Protein AF-A0A353K1W7-F1 (afdb_monomer)

pLDDT: mean 97.82, std 1.13, range [91.62, 98.69]

Structure (mmCIF, N/CA/C/O backbone):
data_AF-A0A353K1W7-F1
#
_entry.id   AF-A0A353K1W7-F1
#
loop_
_atom_site.group_PDB
_atom_site.id
_atom_site.type_symbol
_atom_site.label_atom_id
_atom_site.label_alt_id
_atom_site.label_comp_id
_atom_site.label_asym_id
_atom_site.label_entity_id
_atom_site.label_seq_id
_atom_site.pdbx_PDB_ins_code
_atom_site.Cartn_x
_atom_site.Cartn_y
_atom_site.Cartn_z
_atom_site.occupancy
_atom_site.B_iso_or_equiv
_atom_site.auth_seq_id
_atom_site.auth_comp_id
_atom_site.auth_asym_id
_atom_site.auth_atom_id
_atom_site.pdbx_PDB_model_num
ATOM 1 N N . ILE A 1 1 ? -20.912 7.881 0.421 1.00 92.31 1 ILE A N 1
ATOM 2 C CA . ILE A 1 1 ? -19.570 7.261 0.517 1.00 92.31 1 ILE A CA 1
ATOM 3 C C . ILE A 1 1 ? -18.589 8.391 0.742 1.00 92.31 1 ILE A C 1
ATOM 5 O O . ILE A 1 1 ? -18.656 9.371 0.010 1.00 92.31 1 ILE A O 1
ATOM 9 N N . GLU A 1 2 ? -17.757 8.298 1.772 1.00 96.81 2 GLU A N 1
ATOM 10 C CA . GLU A 1 2 ? -16.697 9.277 2.004 1.00 96.81 2 GLU A CA 1
ATOM 11 C C . GLU A 1 2 ? -15.491 8.945 1.118 1.00 96.81 2 GLU A C 1
ATOM 13 O O . GLU A 1 2 ? -15.090 7.786 1.030 1.00 96.81 2 GLU A O 1
ATOM 18 N N . VAL A 1 3 ? -14.923 9.954 0.454 1.00 97.75 3 VAL A N 1
ATOM 19 C CA . VAL A 1 3 ? -13.744 9.806 -0.407 1.00 97.75 3 VA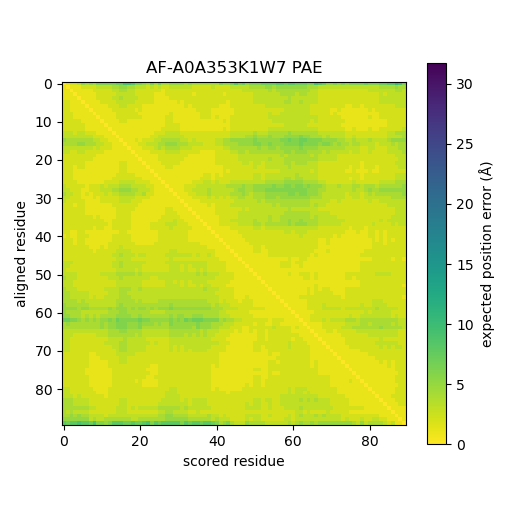L A CA 1
ATOM 20 C C . VAL A 1 3 ? -12.694 10.816 0.036 1.00 97.75 3 VAL A C 1
ATOM 22 O O . VAL A 1 3 ? -12.948 12.019 0.033 1.00 97.75 3 VAL A O 1
ATOM 25 N N . ARG A 1 4 ? -11.506 10.328 0.407 1.00 97.81 4 ARG A N 1
ATOM 26 C CA . ARG A 1 4 ? -10.375 11.157 0.841 1.00 97.81 4 ARG A CA 1
ATOM 27 C C . ARG A 1 4 ? -9.274 11.119 -0.212 1.00 97.81 4 ARG A C 1
ATOM 29 O O . ARG A 1 4 ? -8.573 10.122 -0.343 1.00 97.81 4 ARG A O 1
ATOM 36 N N . LEU A 1 5 ? -9.132 12.203 -0.969 1.00 98.19 5 LEU A N 1
ATOM 37 C CA . LEU A 1 5 ? -8.024 12.385 -1.913 1.00 98.19 5 LEU A CA 1
ATOM 38 C C . LEU A 1 5 ? -6.769 12.874 -1.184 1.00 98.19 5 LEU A C 1
ATOM 40 O O . LEU A 1 5 ? -6.870 13.429 -0.090 1.00 98.19 5 LEU A O 1
ATOM 44 N N . ASN A 1 6 ? -5.597 12.707 -1.809 1.00 98.00 6 ASN A N 1
ATOM 45 C CA . ASN A 1 6 ? -4.302 13.075 -1.220 1.00 98.00 6 ASN A CA 1
ATOM 46 C C . ASN A 1 6 ? -4.1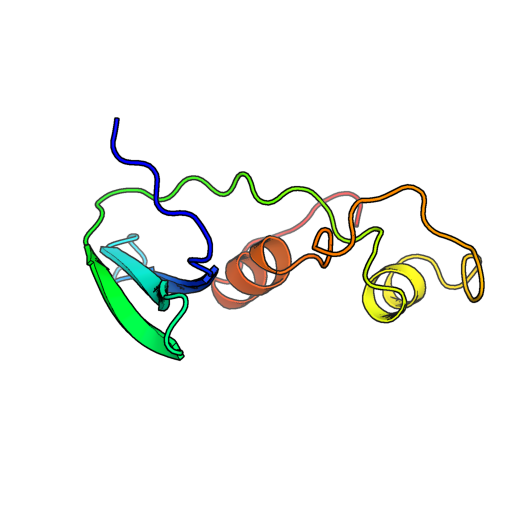31 12.477 0.185 1.00 98.00 6 ASN A C 1
ATOM 48 O O . ASN A 1 6 ? -3.781 13.167 1.139 1.00 98.00 6 ASN A O 1
ATOM 52 N N . ASN A 1 7 ? -4.479 11.198 0.315 1.00 98.31 7 ASN A N 1
ATOM 53 C CA . ASN A 1 7 ? -4.498 10.493 1.583 1.00 98.31 7 ASN A CA 1
ATOM 54 C C . ASN A 1 7 ? -3.862 9.118 1.389 1.00 98.31 7 ASN A C 1
ATOM 56 O O . ASN A 1 7 ? -4.444 8.235 0.758 1.00 98.31 7 ASN A O 1
ATOM 60 N N . LYS A 1 8 ? -2.621 8.971 1.847 1.00 98.50 8 LYS A N 1
ATOM 61 C CA . LYS A 1 8 ? -1.813 7.779 1.601 1.00 98.50 8 LYS A CA 1
ATOM 62 C C . LYS A 1 8 ? -1.935 6.827 2.781 1.00 98.50 8 LYS A C 1
ATOM 64 O O . LYS A 1 8 ? -1.516 7.174 3.878 1.00 98.50 8 LYS A O 1
ATOM 69 N N . ALA A 1 9 ? -2.444 5.621 2.550 1.00 98.44 9 ALA A N 1
ATOM 70 C CA . ALA A 1 9 ? -2.311 4.524 3.506 1.00 98.44 9 ALA A CA 1
ATOM 71 C C . ALA A 1 9 ? -0.841 4.080 3.594 1.00 98.44 9 ALA A C 1
ATOM 73 O O . ALA A 1 9 ? -0.178 3.932 2.565 1.00 98.44 9 ALA A O 1
ATOM 74 N N . THR A 1 10 ? -0.331 3.886 4.809 1.00 98.38 10 THR A N 1
ATOM 75 C CA . THR A 1 10 ? 1.086 3.568 5.064 1.00 98.38 10 THR A CA 1
ATOM 76 C C . THR A 1 10 ? 1.295 2.254 5.809 1.00 98.38 10 THR A C 1
ATOM 78 O O . THR A 1 10 ? 2.352 1.634 5.663 1.00 98.38 10 THR A O 1
ATOM 81 N N . GLU A 1 11 ? 0.307 1.807 6.584 1.00 98.50 11 GLU A N 1
ATOM 82 C CA . GLU A 1 11 ? 0.379 0.576 7.370 1.00 98.50 11 GLU A CA 1
ATOM 83 C C . GLU A 1 11 ? -1.022 0.001 7.601 1.00 98.50 11 GLU A C 1
ATOM 85 O O . GLU A 1 11 ? -1.947 0.743 7.925 1.00 98.50 11 GLU A O 1
ATOM 90 N N . ILE A 1 12 ? -1.174 -1.320 7.486 1.00 98.62 12 ILE A N 1
ATOM 91 C CA . ILE A 1 12 ? -2.371 -2.033 7.947 1.00 98.62 12 ILE A CA 1
ATOM 92 C C . ILE A 1 12 ? -2.107 -2.516 9.369 1.00 98.62 12 ILE A C 1
ATOM 94 O O . ILE A 1 12 ? -1.081 -3.137 9.643 1.00 98.62 12 ILE A O 1
ATOM 98 N N . LEU A 1 13 ? -3.049 -2.250 10.265 1.00 98.44 13 LEU A N 1
ATOM 99 C CA . LEU A 1 13 ? -2.948 -2.599 11.673 1.00 98.44 13 LEU A CA 1
ATOM 100 C C . LEU A 1 13 ? -3.599 -3.954 11.937 1.00 98.44 13 LEU A C 1
ATOM 102 O O . LEU A 1 13 ? -4.670 -4.251 11.401 1.00 98.44 13 LEU A O 1
ATOM 106 N N . LYS A 1 14 ? -2.958 -4.750 12.796 1.00 97.81 14 LYS A N 1
ATOM 107 C CA . LYS A 1 14 ? -3.481 -6.018 13.304 1.00 97.81 14 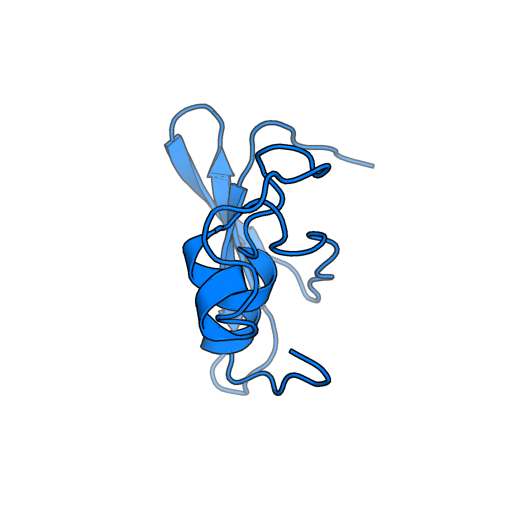LYS A CA 1
ATOM 108 C C . LYS A 1 14 ? -3.400 -6.080 14.824 1.00 97.81 14 LYS A C 1
ATOM 110 O O . LYS A 1 14 ? -2.506 -5.481 15.423 1.00 97.81 14 LYS A O 1
ATOM 115 N N . ASP A 1 15 ? -4.332 -6.790 15.444 1.00 96.88 15 ASP A N 1
ATOM 116 C CA . ASP A 1 15 ? -4.233 -7.147 16.857 1.00 96.88 15 ASP A CA 1
ATOM 117 C C . ASP A 1 15 ? -3.286 -8.341 17.080 1.00 96.88 15 ASP A C 1
ATOM 119 O O . ASP A 1 15 ? -2.620 -8.834 16.165 1.00 96.88 15 ASP A O 1
ATOM 123 N N . LYS A 1 16 ? -3.199 -8.783 18.338 1.00 96.31 16 LYS A N 1
ATOM 124 C CA . LYS A 1 16 ? -2.322 -9.880 18.779 1.00 96.31 16 LYS A CA 1
ATOM 125 C C . LYS A 1 16 ? -2.715 -11.228 18.174 1.00 96.31 16 LYS A C 1
ATOM 127 O O . LYS A 1 16 ? -1.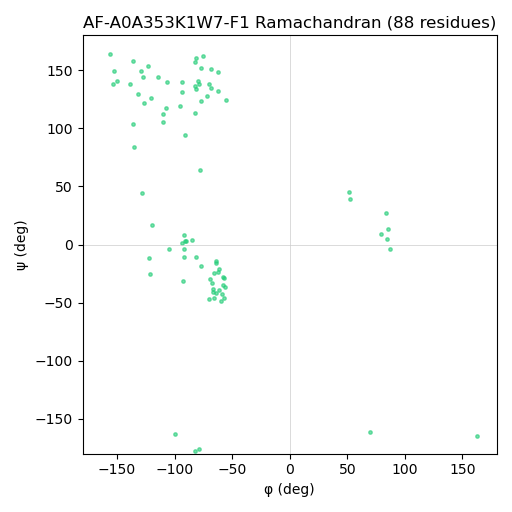855 -12.091 18.038 1.00 96.31 16 LYS A O 1
ATOM 132 N N . ASP A 1 17 ? -3.981 -11.374 17.795 1.00 96.38 17 ASP A N 1
ATOM 133 C CA . ASP A 1 17 ? -4.535 -12.584 17.192 1.00 96.38 17 ASP A CA 1
ATOM 134 C C . ASP A 1 17 ? -4.431 -12.541 15.654 1.00 96.38 17 ASP A C 1
ATOM 136 O O . ASP A 1 17 ? -4.877 -13.453 14.960 1.00 96.38 17 ASP A O 1
ATOM 140 N N . GLY A 1 18 ? -3.821 -11.483 15.104 1.00 95.19 18 GLY A N 1
ATOM 141 C CA . GLY A 1 18 ? -3.587 -11.302 13.675 1.00 95.19 18 GLY A CA 1
ATOM 142 C C . GLY A 1 18 ? -4.769 -10.705 12.914 1.00 95.19 18 GLY A C 1
ATOM 143 O O . GLY A 1 18 ? -4.699 -10.567 11.692 1.00 95.19 18 GLY A O 1
ATOM 144 N N . LYS A 1 19 ? -5.845 -10.315 13.599 1.00 97.50 19 LYS A N 1
ATOM 145 C CA . LYS A 1 19 ? -7.027 -9.740 12.959 1.00 97.50 19 LYS A CA 1
ATOM 146 C C . LYS A 1 19 ? -6.788 -8.276 12.608 1.00 97.50 19 LYS A C 1
ATOM 148 O O . LYS A 1 19 ? -6.258 -7.518 13.413 1.00 97.50 19 LYS A O 1
ATOM 153 N N . VAL A 1 20 ? -7.236 -7.865 11.422 1.00 98.12 20 VAL A N 1
ATOM 154 C CA . VAL A 1 20 ? -7.175 -6.466 10.973 1.00 98.12 20 VAL A CA 1
ATOM 155 C C . VAL A 1 20 ? -8.015 -5.563 11.880 1.00 98.12 20 VAL A C 1
ATOM 157 O O . VAL A 1 20 ? -9.182 -5.858 12.154 1.00 98.12 20 VAL A O 1
ATOM 160 N N . THR A 1 21 ? -7.426 -4.448 12.309 1.00 98.50 21 THR A N 1
ATOM 161 C CA . THR A 1 21 ? -8.064 -3.456 13.191 1.00 98.50 21 THR A CA 1
ATOM 162 C C . THR A 1 21 ? -8.126 -2.049 12.606 1.00 98.50 21 THR A C 1
ATOM 164 O O . THR A 1 21 ? -8.859 -1.209 13.128 1.00 98.50 21 THR A O 1
ATOM 167 N N . GLY A 1 22 ? -7.415 -1.777 11.511 1.00 98.56 22 GLY A N 1
ATOM 168 C CA . GLY A 1 22 ? -7.429 -0.462 10.884 1.00 98.56 22 GLY A CA 1
ATOM 169 C C . GLY A 1 22 ? -6.274 -0.224 9.924 1.00 98.56 22 GLY A C 1
ATOM 170 O O . GLY A 1 22 ? -5.582 -1.154 9.508 1.00 98.56 22 GLY A O 1
ATOM 171 N N . VAL A 1 23 ? -6.068 1.046 9.583 1.00 98.62 23 VAL A N 1
ATOM 172 C CA . VAL A 1 23 ? -4.986 1.529 8.715 1.00 98.62 23 VAL A CA 1
ATOM 173 C C . VAL A 1 23 ? -4.411 2.824 9.283 1.00 98.62 23 VAL A C 1
ATOM 175 O O . VAL A 1 23 ? -5.171 3.705 9.685 1.00 98.62 23 VAL A O 1
ATOM 178 N N . LYS A 1 24 ? -3.082 2.974 9.271 1.00 98.69 24 LYS A N 1
ATOM 179 C CA . LYS A 1 24 ? -2.443 4.292 9.386 1.00 98.69 24 LYS A CA 1
ATOM 180 C C . LYS A 1 24 ? -2.422 4.967 8.026 1.00 98.69 24 LYS A C 1
ATOM 182 O O . LYS A 1 24 ? -2.093 4.336 7.018 1.00 98.69 24 LYS A O 1
ATOM 187 N N . ALA A 1 25 ? -2.748 6.248 8.009 1.00 98.62 25 ALA A N 1
ATOM 188 C CA . ALA A 1 25 ? -2.728 7.062 6.813 1.00 98.62 25 ALA A CA 1
ATOM 189 C C . ALA A 1 25 ? -2.100 8.429 7.076 1.00 98.62 25 ALA A C 1
ATOM 191 O O . ALA A 1 25 ? -2.057 8.908 8.208 1.00 98.62 25 ALA A O 1
ATOM 192 N N . VAL A 1 26 ? -1.630 9.051 6.000 1.00 98.62 26 VAL A N 1
ATOM 193 C CA . VAL A 1 26 ? -1.055 10.394 5.989 1.00 98.62 26 VAL A CA 1
ATOM 194 C C . VAL A 1 26 ? -1.886 11.257 5.056 1.00 98.62 26 VAL A C 1
ATOM 196 O O . VAL A 1 26 ? -2.118 10.877 3.906 1.00 98.62 26 VAL A O 1
ATOM 199 N N . ASP A 1 27 ? -2.377 12.389 5.548 1.00 98.31 27 ASP A N 1
ATOM 200 C CA . ASP A 1 27 ? -3.143 13.328 4.731 1.00 98.31 27 ASP A CA 1
ATOM 201 C C . ASP A 1 27 ? -2.253 14.274 3.903 1.00 98.31 27 ASP A C 1
ATOM 203 O O . ASP A 1 27 ? -1.024 14.194 3.904 1.00 98.31 27 ASP A O 1
ATOM 207 N N . LYS A 1 28 ? -2.895 15.193 3.176 1.00 97.56 28 LYS A N 1
ATOM 208 C CA . LYS A 1 28 ? -2.230 16.167 2.300 1.00 97.56 28 LYS A CA 1
ATOM 209 C C . LYS A 1 28 ? -1.278 17.116 3.043 1.00 97.56 28 LYS A C 1
ATOM 211 O O . LYS A 1 28 ? -0.436 17.733 2.400 1.00 97.56 28 LYS A O 1
ATOM 216 N N . GLU A 1 29 ? -1.455 17.283 4.353 1.00 97.62 29 GLU A N 1
ATOM 217 C CA . GLU A 1 29 ? -0.648 18.160 5.211 1.00 97.62 29 GLU A CA 1
ATOM 218 C C . GLU A 1 29 ? 0.505 17.384 5.861 1.00 97.62 29 GLU A C 1
ATOM 220 O O . GLU A 1 29 ? 1.288 17.950 6.620 1.00 97.62 29 GLU A O 1
ATOM 225 N N . GLY A 1 30 ? 0.636 16.089 5.551 1.00 97.81 30 GLY A N 1
ATOM 226 C CA . GLY A 1 30 ? 1.626 15.213 6.163 1.00 97.81 30 GLY A CA 1
ATOM 227 C C . GLY A 1 30 ? 1.215 14.728 7.552 1.00 97.81 30 GLY A C 1
ATOM 228 O O . GLY A 1 30 ? 2.034 14.129 8.247 1.00 97.81 30 GLY A O 1
ATOM 229 N N . LYS A 1 31 ? -0.030 14.968 7.983 1.00 98.31 31 LYS A N 1
ATOM 230 C CA . LYS A 1 31 ? -0.494 14.533 9.298 1.00 98.31 31 LYS A CA 1
ATOM 231 C C . LYS A 1 31 ? -0.800 13.042 9.272 1.00 98.31 31 LYS A C 1
ATOM 233 O O . LYS A 1 31 ? -1.645 12.582 8.501 1.00 98.31 31 LYS A O 1
ATOM 238 N N . GLU A 1 32 ? -0.150 12.303 10.165 1.00 98.50 32 GLU A N 1
ATOM 239 C CA . GLU A 1 32 ? -0.446 10.893 10.394 1.00 98.50 32 GLU A CA 1
ATOM 240 C C . GLU A 1 32 ? -1.686 10.722 11.274 1.00 98.50 32 GLU A C 1
ATOM 242 O O . GLU A 1 32 ? -1.895 11.452 12.249 1.00 98.50 32 GLU A O 1
ATOM 247 N N . TYR A 1 33 ? -2.514 9.736 10.945 1.00 98.62 33 TYR A N 1
ATOM 248 C CA . TYR A 1 33 ? -3.677 9.367 11.739 1.00 98.62 33 TYR A CA 1
ATOM 249 C C . TYR A 1 33 ? -4.086 7.911 11.489 1.00 98.62 33 TYR A C 1
ATOM 251 O O . TYR A 1 33 ? -3.679 7.290 10.505 1.00 98.62 33 TYR A O 1
ATOM 259 N N . THR A 1 34 ? -4.912 7.370 12.384 1.00 98.69 34 THR A N 1
ATOM 260 C CA . THR A 1 34 ? -5.447 6.007 12.282 1.00 98.69 34 THR A CA 1
ATOM 261 C C . THR A 1 34 ? -6.916 6.034 11.882 1.00 98.69 34 THR A C 1
ATOM 263 O O . THR A 1 34 ? -7.692 6.859 12.366 1.00 98.69 34 THR A O 1
ATOM 266 N N . LEU A 1 35 ? -7.293 5.106 11.008 1.00 98.25 35 LEU A N 1
ATOM 267 C CA . LEU A 1 35 ? -8.671 4.756 10.693 1.00 98.25 35 LEU A CA 1
ATOM 268 C C . LEU A 1 35 ? -8.965 3.367 11.249 1.00 98.25 35 LEU A C 1
ATOM 270 O O . LEU A 1 35 ? -8.428 2.381 10.741 1.00 98.25 35 LEU A O 1
ATOM 274 N N . ASP A 1 36 ? -9.828 3.291 12.259 1.00 98.50 36 ASP A N 1
ATOM 275 C CA . ASP A 1 36 ? -10.278 2.015 12.811 1.00 98.50 36 ASP A CA 1
ATOM 276 C C . ASP A 1 36 ? -11.228 1.324 11.827 1.00 98.50 36 ASP A C 1
ATOM 278 O O . ASP A 1 36 ? -12.211 1.906 11.360 1.00 98.50 36 ASP A O 1
ATOM 282 N N . ALA A 1 37 ? -10.943 0.064 11.507 1.00 98.12 37 ALA A N 1
ATOM 283 C CA . ALA A 1 37 ? -11.734 -0.716 10.566 1.00 98.12 37 ALA A CA 1
ATOM 284 C C . ALA A 1 37 ? -11.689 -2.208 10.903 1.00 98.12 37 ALA A C 1
ATOM 286 O O . ALA A 1 37 ? -10.648 -2.764 11.234 1.00 98.12 37 ALA A O 1
ATOM 287 N N . LYS A 1 38 ? -12.827 -2.894 10.756 1.00 98.19 38 LYS A N 1
ATOM 288 C CA . LYS A 1 38 ? -12.908 -4.356 10.952 1.00 98.19 38 LYS A CA 1
ATOM 289 C C . LYS A 1 38 ? -12.347 -5.155 9.770 1.00 98.19 38 LYS A C 1
ATOM 291 O O . LYS A 1 38 ? -12.112 -6.350 9.905 1.00 98.19 38 LYS A O 1
ATOM 296 N N . ALA A 1 39 ? -12.219 -4.515 8.612 1.00 98.25 39 ALA A N 1
ATOM 297 C CA . ALA A 1 39 ? -11.724 -5.097 7.375 1.00 98.25 39 ALA A CA 1
ATOM 298 C C . ALA A 1 39 ? -11.102 -3.996 6.509 1.00 98.25 39 ALA A C 1
ATOM 300 O O . ALA A 1 39 ? -11.547 -2.848 6.547 1.00 98.25 39 ALA A O 1
ATOM 301 N N . VAL A 1 40 ? -10.098 -4.366 5.717 1.00 98.38 40 VAL A N 1
ATOM 302 C CA . VAL A 1 40 ? -9.388 -3.482 4.787 1.00 98.38 40 VAL A CA 1
ATOM 303 C C . VAL A 1 40 ? -9.312 -4.188 3.441 1.00 98.38 40 VAL A C 1
ATOM 305 O O . VAL A 1 40 ? -8.911 -5.346 3.374 1.00 98.38 40 VAL A O 1
ATOM 308 N N . VAL A 1 41 ? -9.704 -3.494 2.373 1.00 98.50 41 VAL A N 1
ATOM 309 C CA . VAL A 1 41 ? -9.625 -4.003 1.000 1.00 98.50 41 VAL A CA 1
ATOM 310 C C . VAL A 1 41 ? -8.494 -3.277 0.286 1.00 98.50 41 VAL A C 1
ATOM 312 O O . VAL A 1 41 ? -8.548 -2.060 0.112 1.00 98.50 41 VAL A O 1
ATOM 315 N N . LEU A 1 42 ? -7.471 -4.019 -0.136 1.00 98.56 42 LEU A N 1
ATOM 316 C CA . LEU A 1 42 ? -6.397 -3.476 -0.961 1.00 98.56 42 LEU A CA 1
ATOM 317 C C . LEU A 1 42 ? -6.826 -3.458 -2.430 1.00 98.56 42 LEU A C 1
ATOM 319 O O . LEU A 1 42 ? -6.993 -4.499 -3.055 1.00 98.56 42 LEU A O 1
ATOM 323 N N . ALA A 1 43 ? -6.983 -2.254 -2.974 1.00 98.44 43 ALA A N 1
ATOM 324 C CA . ALA A 1 43 ? -7.305 -2.000 -4.379 1.00 98.44 43 ALA A CA 1
ATOM 325 C C . ALA A 1 43 ? -6.312 -0.989 -4.985 1.00 98.44 43 ALA A C 1
ATOM 327 O O . ALA A 1 43 ? -6.690 -0.018 -5.633 1.00 98.44 43 ALA A O 1
ATOM 328 N N . THR A 1 44 ? -5.020 -1.177 -4.702 1.00 98.31 44 THR A N 1
ATOM 329 C CA . THR A 1 44 ? -3.962 -0.167 -4.902 1.00 98.31 44 THR A CA 1
ATOM 330 C C . THR A 1 44 ? -3.290 -0.200 -6.277 1.00 98.31 44 THR A C 1
ATOM 332 O O . THR A 1 44 ? -2.344 0.548 -6.509 1.00 98.31 44 THR A O 1
ATOM 335 N N . GLY A 1 45 ? -3.742 -1.064 -7.189 1.00 98.38 45 GLY A N 1
ATOM 336 C CA . GLY A 1 45 ? -3.089 -1.278 -8.482 1.00 98.38 45 GLY A CA 1
ATOM 337 C C . GLY A 1 45 ? -1.734 -1.991 -8.368 1.00 98.38 45 GLY A C 1
ATOM 338 O O . GLY A 1 45 ? -1.452 -2.648 -7.366 1.00 98.38 45 GLY A O 1
ATOM 339 N N . GLY A 1 46 ? -0.919 -1.885 -9.423 1.00 98.44 46 GLY A N 1
ATOM 340 C CA . GLY A 1 46 ? 0.376 -2.566 -9.545 1.00 98.44 46 GLY A CA 1
ATOM 341 C C . GLY A 1 46 ? 1.598 -1.695 -9.225 1.00 98.44 46 GLY A C 1
ATOM 342 O O . GLY A 1 46 ? 1.492 -0.620 -8.635 1.00 98.44 46 GLY A O 1
ATOM 343 N N . PHE A 1 47 ? 2.772 -2.169 -9.655 1.00 98.69 47 PHE A N 1
ATOM 344 C CA . PHE A 1 47 ? 4.082 -1.543 -9.411 1.00 98.69 47 PHE A CA 1
ATOM 345 C C . PHE A 1 47 ? 4.837 -1.149 -10.693 1.00 98.69 47 PHE A C 1
ATOM 347 O O . PHE A 1 47 ? 6.037 -0.894 -10.659 1.00 98.69 47 PHE A O 1
ATOM 354 N N . GLY A 1 48 ? 4.148 -1.072 -11.837 1.00 98.38 48 GLY A N 1
ATOM 355 C CA . GLY A 1 48 ? 4.768 -0.815 -13.142 1.00 98.38 48 GLY A CA 1
ATOM 356 C C . GLY A 1 48 ? 5.450 0.553 -13.289 1.00 98.38 48 GLY A C 1
ATOM 357 O O . GLY A 1 48 ? 6.197 0.754 -14.245 1.00 98.38 48 GLY A O 1
ATOM 358 N N . ALA A 1 49 ? 5.210 1.505 -12.381 1.00 98.25 49 ALA A N 1
ATOM 359 C CA . ALA A 1 49 ? 5.940 2.775 -12.322 1.00 98.25 49 ALA A CA 1
ATOM 360 C C . ALA A 1 49 ? 7.165 2.726 -11.383 1.00 98.25 49 ALA A C 1
ATOM 362 O O . ALA A 1 49 ? 8.006 3.624 -11.424 1.00 98.25 49 ALA A O 1
ATOM 363 N N . ASN A 1 50 ? 7.316 1.670 -10.577 1.00 98.38 50 ASN A N 1
ATOM 364 C CA . ASN A 1 50 ? 8.476 1.448 -9.719 1.00 98.38 50 ASN A CA 1
ATOM 365 C C . ASN A 1 50 ? 9.543 0.627 -10.457 1.00 98.38 50 ASN A C 1
ATOM 367 O O . ASN A 1 50 ? 9.524 -0.603 -10.464 1.00 98.38 50 ASN A O 1
ATOM 371 N N . LYS A 1 51 ? 10.501 1.328 -11.072 1.00 97.56 51 LYS A N 1
ATOM 372 C CA . LYS A 1 51 ? 11.576 0.713 -11.869 1.00 97.56 51 LYS A CA 1
ATOM 373 C C . LYS A 1 51 ? 12.421 -0.281 -11.073 1.00 97.56 51 LYS A C 1
ATOM 375 O O . LYS A 1 51 ? 12.867 -1.273 -11.638 1.00 97.56 51 LYS A O 1
ATOM 380 N N . GLU A 1 52 ? 12.643 -0.024 -9.788 1.00 97.94 52 GLU A N 1
ATOM 381 C CA . GLU A 1 52 ? 13.447 -0.901 -8.934 1.00 97.94 52 GLU A CA 1
ATOM 382 C C . GLU A 1 52 ? 12.715 -2.216 -8.672 1.00 97.94 52 GLU A C 1
ATOM 384 O O . GLU A 1 52 ? 13.285 -3.287 -8.867 1.00 97.94 52 GLU A O 1
ATOM 389 N N . MET A 1 53 ? 11.429 -2.142 -8.318 1.00 98.00 53 MET A N 1
ATOM 390 C CA . MET A 1 53 ? 10.603 -3.328 -8.092 1.00 98.00 53 MET A CA 1
ATOM 391 C C . MET A 1 53 ? 10.376 -4.122 -9.384 1.00 98.00 53 MET A C 1
ATOM 393 O O . MET A 1 53 ? 10.458 -5.345 -9.362 1.00 98.00 53 MET A O 1
ATOM 397 N N . VAL A 1 54 ? 10.182 -3.449 -10.524 1.00 98.38 54 VAL A N 1
ATOM 398 C CA . VAL A 1 54 ? 10.119 -4.112 -11.838 1.00 98.38 54 VAL A CA 1
ATOM 399 C C . VAL A 1 54 ? 11.412 -4.865 -12.135 1.00 98.38 54 VAL A C 1
ATOM 401 O O . VAL A 1 54 ? 11.358 -6.034 -12.493 1.00 98.38 54 VAL A O 1
ATOM 404 N N . VAL A 1 55 ? 12.576 -4.239 -11.953 1.00 98.31 55 VAL A N 1
ATOM 405 C CA . VAL A 1 55 ? 13.871 -4.886 -12.224 1.00 98.31 55 VAL A CA 1
ATOM 406 C C . VAL A 1 55 ? 14.178 -6.004 -11.223 1.00 98.31 55 VAL A C 1
ATOM 408 O O . VAL A 1 55 ? 14.831 -6.971 -11.605 1.00 98.31 55 VAL A O 1
ATOM 411 N N . LYS A 1 56 ? 13.690 -5.914 -9.976 1.00 97.50 56 LYS A N 1
ATOM 412 C CA . LYS A 1 56 ? 13.801 -6.989 -8.975 1.00 97.50 56 LYS A CA 1
ATOM 413 C C . LYS A 1 56 ? 13.185 -8.296 -9.487 1.00 97.50 56 LYS A C 1
ATOM 415 O O . LYS A 1 56 ? 13.813 -9.339 -9.334 1.00 97.50 56 LYS A O 1
ATOM 420 N N . TYR A 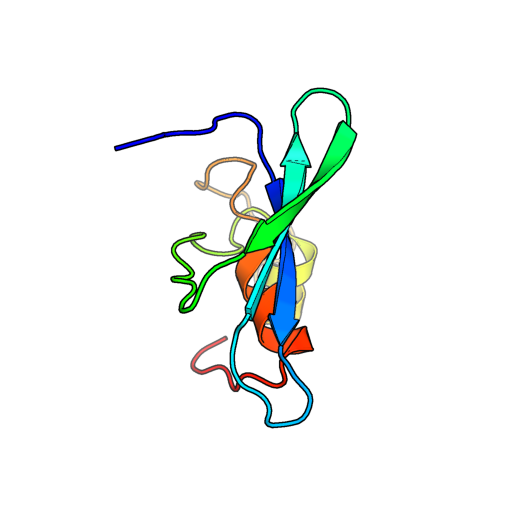1 57 ? 11.992 -8.236 -10.081 1.00 97.38 57 TYR A N 1
ATOM 421 C CA . TYR A 1 57 ? 11.271 -9.425 -10.556 1.00 97.38 57 TYR A CA 1
ATOM 422 C C . TYR A 1 57 ? 11.551 -9.763 -12.027 1.00 97.38 57 TYR A C 1
ATOM 424 O O . TYR A 1 57 ? 11.598 -10.930 -12.404 1.00 97.38 57 TYR A O 1
ATOM 432 N N . GLN A 1 58 ? 11.818 -8.757 -12.862 1.00 97.50 58 GLN A N 1
ATOM 433 C CA . GLN A 1 58 ? 12.131 -8.921 -14.280 1.00 97.50 58 GLN A CA 1
ATOM 434 C C . GLN A 1 58 ? 13.334 -8.048 -14.693 1.00 97.50 58 GLN A C 1
ATOM 436 O O . GLN A 1 58 ? 13.167 -6.956 -15.253 1.00 97.50 58 GLN A O 1
ATOM 441 N N . PRO A 1 59 ? 14.576 -8.525 -14.478 1.00 97.81 59 PRO A N 1
ATOM 442 C CA . PRO A 1 59 ? 15.791 -7.771 -14.794 1.00 97.81 59 PRO A CA 1
ATOM 443 C C . PRO A 1 59 ? 15.905 -7.336 -16.262 1.00 97.81 59 PRO A C 1
ATOM 445 O O . PRO A 1 59 ? 16.496 -6.293 -16.551 1.00 97.81 59 PRO A O 1
ATOM 448 N N . GLY A 1 60 ? 15.311 -8.100 -17.191 1.00 98.19 60 GLY A N 1
ATOM 449 C CA . GLY A 1 60 ? 15.325 -7.809 -18.628 1.00 98.19 60 GLY A CA 1
ATOM 450 C C . GLY A 1 60 ? 14.609 -6.513 -19.023 1.00 98.19 60 GLY A C 1
ATOM 451 O O . GLY A 1 60 ? 14.843 -5.998 -20.112 1.00 98.19 60 GLY A O 1
ATOM 452 N N . LEU A 1 61 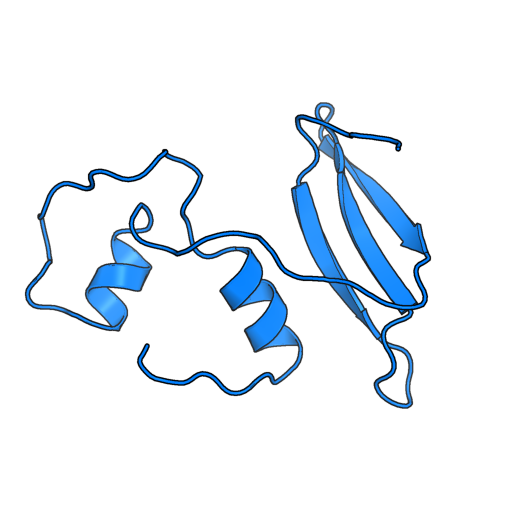? 13.784 -5.947 -18.137 1.00 97.75 61 LEU A N 1
ATOM 453 C CA . LEU A 1 61 ? 13.072 -4.685 -18.369 1.00 97.75 61 LEU A CA 1
ATOM 454 C C . LEU A 1 61 ? 13.833 -3.450 -17.865 1.00 97.75 61 LEU A C 1
ATOM 456 O O . LEU A 1 61 ? 13.301 -2.337 -17.872 1.00 97.75 61 LEU A O 1
ATOM 460 N N . LYS A 1 62 ? 15.090 -3.598 -17.429 1.00 98.12 62 LYS A N 1
ATOM 461 C CA . LYS A 1 62 ? 15.905 -2.457 -17.000 1.00 98.12 62 LYS A CA 1
ATOM 462 C C . LYS A 1 62 ? 15.997 -1.401 -18.107 1.00 98.12 62 LYS A C 1
ATOM 464 O O . LYS 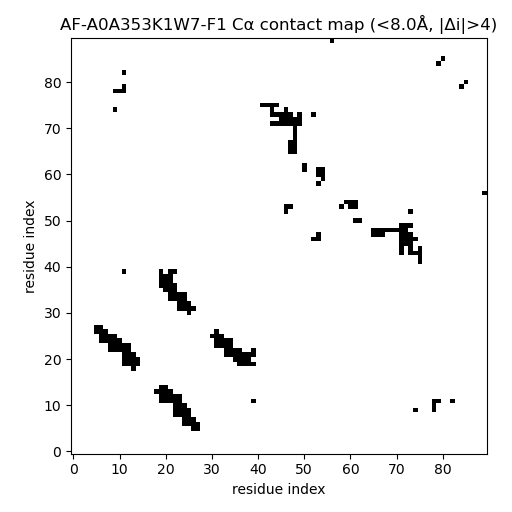A 1 62 ? 16.442 -1.674 -19.215 1.00 98.12 62 LYS A O 1
ATOM 469 N N . GLY A 1 63 ? 15.614 -0.168 -17.772 1.00 96.94 63 GLY A N 1
ATOM 470 C CA . GLY A 1 63 ? 15.659 0.976 -18.688 1.00 96.94 63 GLY A CA 1
ATOM 471 C C . GLY A 1 63 ? 14.414 1.158 -19.561 1.00 96.94 63 GLY A C 1
ATOM 472 O O . GLY A 1 63 ? 14.329 2.166 -20.258 1.00 96.94 63 GLY A O 1
ATOM 473 N N . PHE A 1 64 ? 13.432 0.254 -19.494 1.00 97.88 64 PHE A N 1
ATOM 474 C CA . PHE A 1 64 ? 12.175 0.413 -20.224 1.00 97.88 64 PHE A CA 1
ATOM 475 C C . PHE A 1 64 ? 11.337 1.572 -19.661 1.00 97.88 64 PHE A C 1
ATOM 477 O O . PHE A 1 64 ? 11.402 1.919 -18.476 1.00 97.88 64 PHE A O 1
ATOM 484 N N . ALA A 1 65 ? 10.538 2.180 -20.539 1.00 97.19 65 ALA A N 1
ATOM 485 C CA . ALA A 1 65 ? 9.523 3.153 -20.154 1.00 97.19 65 ALA A CA 1
ATOM 486 C C . ALA A 1 65 ? 8.303 2.458 -19.524 1.00 97.19 65 ALA A C 1
ATOM 488 O O . ALA A 1 65 ? 8.090 1.261 -19.709 1.00 97.19 65 ALA A O 1
ATOM 489 N N . THR A 1 66 ? 7.479 3.226 -18.810 1.00 98.12 66 THR A N 1
ATOM 490 C CA . THR A 1 66 ? 6.204 2.753 -18.258 1.00 98.12 66 THR A CA 1
ATOM 491 C C . THR A 1 66 ? 5.035 3.471 -18.920 1.00 98.12 66 THR A C 1
ATOM 493 O O . THR A 1 66 ? 5.122 4.660 -19.221 1.00 98.12 66 THR A O 1
ATOM 496 N N . THR A 1 67 ? 3.935 2.753 -19.128 1.00 98.25 67 THR A N 1
ATOM 497 C CA . THR A 1 67 ? 2.638 3.312 -19.544 1.00 98.25 67 THR A CA 1
ATOM 498 C C . THR A 1 67 ? 1.744 3.659 -18.350 1.00 98.25 67 THR A C 1
ATOM 500 O O . THR A 1 67 ? 0.641 4.169 -18.529 1.00 98.25 67 THR A O 1
ATOM 503 N N . ASN A 1 68 ? 2.189 3.354 -17.127 1.00 98.56 68 ASN A N 1
ATOM 504 C CA . ASN A 1 68 ? 1.379 3.477 -15.923 1.00 98.56 68 ASN A CA 1
ATOM 505 C C . ASN A 1 68 ? 1.357 4.914 -15.395 1.00 98.56 68 ASN A C 1
ATOM 507 O O . ASN A 1 68 ? 2.282 5.698 -15.608 1.00 98.56 68 ASN A O 1
ATOM 511 N N . GLN A 1 69 ? 0.314 5.227 -14.625 1.00 98.44 69 GLN A N 1
ATOM 512 C CA . GLN A 1 69 ? 0.262 6.460 -13.845 1.00 98.44 69 GLN A CA 1
ATOM 513 C C . GLN A 1 69 ? 1.392 6.493 -12.789 1.00 98.44 69 GLN A C 1
ATOM 515 O O . GLN A 1 69 ? 1.759 5.430 -12.274 1.00 98.44 69 GLN A O 1
ATOM 520 N N . PRO A 1 70 ? 1.935 7.674 -12.425 1.00 98.19 70 PRO A N 1
ATOM 521 C CA . PRO A 1 70 ? 3.135 7.778 -11.585 1.00 98.19 70 PRO A CA 1
ATOM 522 C C . PRO A 1 70 ? 3.051 7.103 -10.207 1.00 98.19 70 PRO A C 1
ATOM 524 O O . PRO A 1 70 ? 4.070 6.686 -9.671 1.00 98.19 70 PRO A O 1
ATOM 527 N N . GLY A 1 71 ? 1.854 6.980 -9.631 1.00 98.00 71 GLY A N 1
ATOM 528 C CA . GLY A 1 71 ? 1.613 6.346 -8.333 1.00 98.00 71 GLY A CA 1
ATOM 529 C C . GLY A 1 71 ? 1.454 4.822 -8.369 1.00 98.00 71 GLY A C 1
ATOM 530 O O . GLY A 1 71 ? 1.140 4.234 -7.339 1.00 98.00 71 GLY A O 1
ATOM 531 N N . ALA A 1 72 ? 1.624 4.160 -9.519 1.00 98.62 72 ALA A N 1
ATOM 532 C CA . ALA A 1 72 ? 1.591 2.698 -9.616 1.00 98.62 72 ALA A CA 1
ATOM 533 C C . ALA A 1 72 ? 2.920 2.096 -9.126 1.00 98.62 72 ALA A C 1
ATOM 535 O O . ALA A 1 72 ? 3.691 1.540 -9.912 1.00 98.62 72 ALA A O 1
ATOM 536 N N . THR A 1 73 ? 3.225 2.276 -7.838 1.00 98.56 73 THR A N 1
ATOM 537 C CA . THR A 1 73 ? 4.551 2.015 -7.251 1.00 98.56 73 THR A CA 1
ATOM 538 C C . THR A 1 73 ? 4.644 0.743 -6.413 1.00 98.56 73 THR A C 1
ATOM 540 O O . THR A 1 73 ? 5.739 0.395 -5.971 1.00 98.56 73 THR A O 1
ATOM 543 N N . GLY A 1 74 ? 3.533 0.026 -6.219 1.00 98.44 74 GLY A N 1
ATOM 544 C CA . GLY A 1 74 ? 3.500 -1.207 -5.426 1.00 98.44 74 GLY A CA 1
ATOM 545 C C . GLY A 1 74 ? 3.326 -1.009 -3.921 1.00 98.44 74 GLY A C 1
ATOM 546 O O . GLY A 1 74 ? 3.504 -1.958 -3.167 1.00 98.44 74 GLY A O 1
ATOM 547 N N . ASP A 1 75 ? 2.950 0.182 -3.454 1.00 98.31 75 ASP A N 1
ATOM 548 C CA . ASP A 1 75 ? 2.860 0.483 -2.017 1.00 98.31 75 ASP A CA 1
ATOM 549 C C . ASP A 1 75 ? 1.924 -0.478 -1.256 1.00 98.31 75 ASP A C 1
ATOM 551 O O . ASP A 1 75 ? 2.226 -0.890 -0.136 1.00 98.31 75 ASP A O 1
ATOM 555 N N . GLY A 1 76 ? 0.814 -0.898 -1.875 1.00 98.50 76 GLY A N 1
ATOM 556 C CA . GLY A 1 76 ? -0.079 -1.905 -1.293 1.00 98.50 76 GLY A CA 1
ATOM 557 C C . GLY A 1 76 ? 0.540 -3.301 -1.197 1.00 98.50 76 GLY A C 1
ATOM 558 O O . GLY A 1 76 ? 0.282 -4.005 -0.225 1.00 98.50 76 GLY A O 1
ATOM 559 N N . ILE A 1 77 ? 1.408 -3.673 -2.144 1.00 98.50 77 ILE A N 1
ATOM 560 C CA . ILE A 1 77 ? 2.169 -4.932 -2.108 1.00 98.50 77 ILE A CA 1
ATOM 561 C C . ILE A 1 77 ? 3.140 -4.896 -0.930 1.00 98.50 77 ILE A C 1
ATOM 563 O O . ILE A 1 77 ? 3.165 -5.824 -0.131 1.00 98.50 77 ILE A O 1
ATOM 567 N N . VAL A 1 78 ? 3.861 -3.786 -0.749 1.00 98.12 78 VAL A N 1
ATOM 568 C CA . VAL A 1 78 ? 4.774 -3.603 0.391 1.00 98.12 78 VAL A CA 1
ATOM 569 C C . VAL A 1 78 ? 4.023 -3.644 1.727 1.00 98.12 78 VAL A C 1
ATOM 571 O O . VAL A 1 78 ? 4.514 -4.223 2.696 1.00 98.12 78 VAL A O 1
ATOM 574 N N . MET A 1 79 ? 2.823 -3.057 1.810 1.00 98.25 79 MET A N 1
ATOM 575 C CA . MET A 1 79 ? 1.989 -3.168 3.014 1.00 98.25 79 MET A CA 1
ATOM 576 C C . MET A 1 79 ? 1.553 -4.613 3.285 1.00 98.25 79 MET A C 1
ATOM 578 O O . MET A 1 79 ? 1.588 -5.040 4.436 1.00 98.25 79 MET A O 1
ATOM 582 N N . ALA A 1 80 ? 1.175 -5.368 2.252 1.00 98.06 80 ALA A N 1
ATOM 583 C CA . ALA A 1 80 ? 0.802 -6.774 2.387 1.00 98.06 80 ALA A CA 1
ATOM 584 C C . ALA A 1 80 ? 1.999 -7.660 2.789 1.00 98.06 80 ALA A C 1
ATOM 586 O O . ALA A 1 80 ? 1.865 -8.504 3.673 1.00 98.06 80 ALA A O 1
ATOM 587 N N . GLU A 1 81 ? 3.185 -7.419 2.224 1.00 96.88 81 GLU A N 1
ATOM 588 C CA . GLU A 1 81 ? 4.419 -8.155 2.541 1.00 96.88 81 GLU A CA 1
ATOM 589 C C . GLU A 1 81 ? 4.76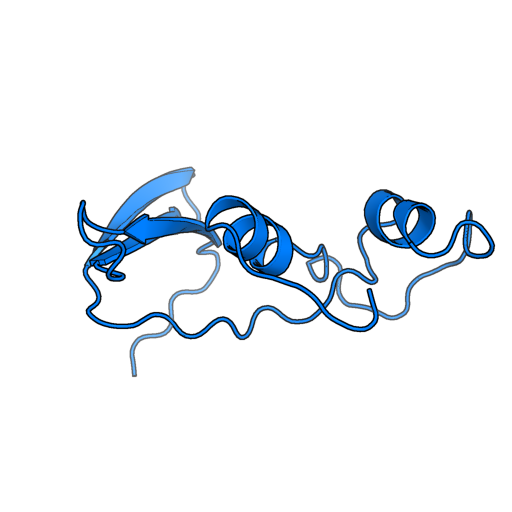3 -8.021 4.031 1.00 96.88 81 GLU A C 1
ATOM 591 O O . GLU A 1 81 ? 5.046 -9.011 4.703 1.00 96.88 81 GLU A O 1
ATOM 596 N N . LYS A 1 82 ? 4.625 -6.813 4.599 1.00 96.56 82 LYS A N 1
ATOM 597 C CA . LYS A 1 82 ? 4.821 -6.561 6.041 1.00 96.56 82 LYS A CA 1
ATOM 598 C C . LYS A 1 82 ? 3.844 -7.321 6.942 1.00 96.56 82 LYS A C 1
ATOM 600 O O . LYS A 1 82 ? 4.141 -7.534 8.118 1.00 96.56 82 LYS A O 1
ATOM 605 N N . LEU A 1 83 ? 2.681 -7.717 6.426 1.00 96.38 83 LEU A N 1
ATOM 606 C CA . LEU A 1 83 ? 1.736 -8.559 7.160 1.00 96.38 83 LEU A CA 1
ATOM 607 C C . LEU A 1 83 ? 2.094 -10.048 7.100 1.00 96.38 83 LEU A C 1
ATOM 609 O O . LEU A 1 83 ? 1.517 -10.811 7.877 1.00 96.38 83 LEU A O 1
ATOM 613 N N . GLY A 1 84 ? 3.044 -10.438 6.245 1.00 95.81 84 GLY A N 1
ATOM 614 C CA . GLY A 1 84 ? 3.375 -11.829 5.944 1.00 95.81 84 GLY A CA 1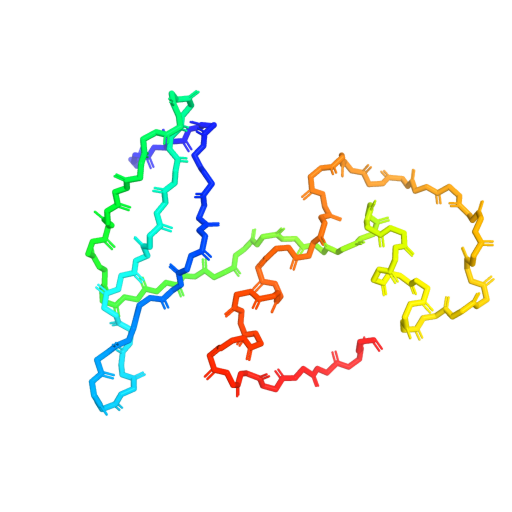
ATOM 615 C C . GLY A 1 84 ? 2.467 -12.441 4.877 1.00 95.81 84 GLY A C 1
ATOM 616 O O . GLY A 1 84 ? 2.220 -13.640 4.923 1.00 95.81 84 GLY A O 1
ATOM 617 N N . ALA A 1 85 ? 1.912 -11.628 3.971 1.00 96.94 85 ALA A N 1
ATOM 618 C CA . ALA A 1 85 ? 1.128 -12.143 2.855 1.00 96.94 85 ALA A CA 1
ATOM 619 C C . ALA A 1 85 ? 2.024 -12.869 1.841 1.00 96.94 85 ALA A C 1
ATOM 621 O O . ALA A 1 85 ? 3.094 -12.372 1.486 1.00 96.94 85 ALA A O 1
ATOM 622 N N . ASP A 1 86 ? 1.541 -14.003 1.339 1.00 97.62 86 ASP A N 1
ATOM 623 C CA . ASP A 1 86 ? 2.128 -14.672 0.183 1.00 97.62 86 ASP A CA 1
ATOM 624 C C . ASP A 1 86 ? 1.737 -13.955 -1.117 1.00 97.62 86 ASP A C 1
ATOM 626 O O . ASP A 1 86 ? 0.661 -13.356 -1.226 1.00 97.62 86 ASP A O 1
ATOM 630 N N . PHE A 1 87 ? 2.601 -14.058 -2.126 1.00 97.75 87 PHE A N 1
ATOM 631 C CA . PHE A 1 87 ? 2.368 -13.515 -3.461 1.00 97.75 87 PHE A CA 1
ATOM 632 C C . PHE A 1 87 ? 2.473 -14.607 -4.521 1.00 97.75 87 PHE A C 1
ATOM 634 O O . PHE A 1 87 ? 3.185 -15.595 -4.350 1.00 97.75 87 PHE A O 1
ATOM 641 N N . VAL A 1 88 ? 1.779 -14.400 -5.637 1.00 97.81 88 VAL A N 1
ATOM 642 C CA . VAL A 1 88 ? 1.785 -15.293 -6.797 1.00 97.81 88 VAL A CA 1
ATOM 643 C C . VAL A 1 88 ? 2.116 -14.484 -8.046 1.00 97.81 88 VAL A C 1
ATOM 645 O O . VAL A 1 88 ? 1.707 -13.329 -8.144 1.00 97.81 88 VAL A O 1
ATOM 648 N N . ASP A 1 89 ? 2.863 -15.089 -8.968 1.00 96.19 89 ASP A N 1
ATOM 649 C CA . ASP A 1 89 ? 3.209 -14.526 -10.283 1.00 96.19 89 ASP A CA 1
ATOM 650 C C . ASP A 1 89 ? 3.830 -13.113 -10.247 1.00 96.19 89 ASP A C 1
ATOM 652 O O . ASP A 1 89 ? 3.521 -12.261 -11.083 1.00 96.19 89 ASP A O 1
ATOM 656 N N . MET A 1 90 ? 4.699 -12.868 -9.258 1.00 91.62 90 MET A N 1
ATOM 657 C CA . MET A 1 90 ? 5.429 -11.602 -9.081 1.00 91.62 90 MET A CA 1
ATOM 658 C C . MET A 1 90 ? 6.617 -11.445 -10.023 1.00 91.62 90 MET A C 1
ATOM 660 O O . MET A 1 90 ? 7.388 -12.421 -10.179 1.00 91.62 90 MET A O 1
#

Solvent-accessible surface area (backbone atoms only — not comparable to full-atom values): 5690 Å² total; per-residue (Å²): 133,92,81,75,78,65,52,46,78,74,42,74,38,59,52,97,88,65,49,51,46,25,34,34,32,30,42,79,86,68,51,74,48,77,46,82,28,83,68,84,84,90,81,62,75,51,32,70,46,24,65,66,64,43,30,73,64,40,60,90,56,64,88,62,86,61,93,54,60,81,78,23,49,28,66,57,56,56,42,38,47,76,74,69,55,87,86,76,96,108

Radius of gyration: 15.02 Å; Cα contacts (8 Å, |Δi|>4): 123; chains: 1; bounding box: 36×34×39 Å

Sequence (90 aa):
IEVRLNNKATEILKDKDGKVTGVKAVDKEGKEYTLDAKAVVLATGGFGANKEMVVKYQPGLKGFATTNQPGATGDGIVMAEKLGADFVDM

Secondary structure (DSSP, 8-state):
----SS-EEEEEEE-TTS-EEEEEEE-TT--EEEEE-S---------TT-HHHHHHH-GGGTT----S-TT-S-HHHHHHHHTT---S--

Mean predicted aligned error: 2.3 Å

Nearest PDB structures (foldseek):
  1jry-assembly1_A  TM=9.607E-01  e=2.522E-07  Shewanella frigidimarina
  1p2e-assembly1_A  TM=9.561E-01  e=2.212E-07  Shewanella frigidimarina
  1p2h-assembly1_A  TM=9.648E-01  e=2.693E-07  Shewanella frigidimarina
  5zyn-assembly1_B  TM=9.765E-01  e=5.537E-07  Saccharomyces cerevisiae S288C
  6ku6-assembly2_H  TM=9.741E-01  e=5.537E-07  Saccharomyces cerevisiae S288C

Foldseek 3Di:
DDDAPQKAFQAFDADPVLFTFWTWIAHNVRDIDTDGDRDDDDPQAAQQLALVVCCVLPVVCRPPDGPDDNSRRCSSVVNCVVSVDDDDPD